Protein AF-A0A962A5A7-F1 (afdb_monomer)

Secondary structure (DSSP, 8-state):
--STGGGGGGGHHHHHHHHS-GGGHHHHHHHHHHHHHHHHHHHHHHHHTT-TT-SS--S-S-HHHHHHHHHHHHHHHHHHHHHHTTTS-HHHHHHHHHHHHHHHHHHHHHHHH-

pLDDT: mean 82.7, std 10.69, range [39.09, 93.94]

Nearest PDB structures (foldseek):
  3dww-assembly1_C  TM=4.717E-01  e=7.508E+00  Homo sapiens

Mean predicted aligned error: 6.28 Å

Sequence (114 aa):
MAHILQYIDFIWLPLVFLAAPKPHRRTALLYVLGCIFLLRMQVEMMIALGYPRGILTLVDMSAFNRGLVIYTLFYILYLGFLHFSAKNDKSIVMASSIGLYFVVFFVSSMAMVL

Foldseek 3Di:
DPPVVLCPLVVLQVVLLVLADPVCSVVLNVLSVLLSVLLVVLQVVCVVVVNQCAQVNPDRDGLSVQLVVLSVVLNVVLSVCRVVCVVPDPVVNNVVSVVSSVVSNVVSNVSRND

Radius of gyration: 14.9 Å; Cα contacts (8 Å, |Δi|>4): 94; chains: 1; bounding box: 35×19×45 Å

Structure (mmCIF, N/CA/C/O backbone):
data_AF-A0A962A5A7-F1
#
_entry.id   AF-A0A962A5A7-F1
#
loop_
_atom_site.group_PDB
_atom_site.id
_atom_site.type_symbol
_atom_site.label_atom_id
_atom_site.label_alt_id
_atom_site.label_comp_id
_atom_site.label_asym_id
_atom_site.label_entity_id
_atom_site.label_seq_id
_atom_site.pdbx_PDB_ins_code
_atom_site.Cartn_x
_atom_site.Cartn_y
_atom_site.Cartn_z
_atom_site.occupancy
_atom_site.B_iso_or_equiv
_atom_site.auth_seq_id
_atom_site.auth_comp_id
_atom_site.auth_asym_id
_atom_site.auth_atom_id
_atom_site.pdbx_PDB_model_num
ATOM 1 N N . MET A 1 1 ? -3.613 -1.998 -24.719 1.00 39.09 1 MET A N 1
ATOM 2 C CA . MET A 1 1 ? -4.348 -2.694 -23.633 1.00 39.09 1 MET A CA 1
ATOM 3 C C . MET A 1 1 ? -3.598 -2.606 -22.289 1.00 39.09 1 MET A C 1
ATOM 5 O O . MET A 1 1 ? -3.413 -3.616 -21.632 1.00 39.09 1 MET A O 1
ATOM 9 N N . ALA A 1 2 ? -3.151 -1.418 -21.853 1.00 48.09 2 ALA A N 1
ATOM 10 C CA . ALA A 1 2 ? -2.364 -1.265 -20.610 1.00 48.09 2 ALA A CA 1
ATOM 11 C C . ALA A 1 2 ? -3.078 -0.453 -19.507 1.00 48.09 2 ALA A C 1
ATOM 13 O O . ALA A 1 2 ? -2.649 -0.462 -18.360 1.00 48.09 2 ALA A O 1
ATOM 14 N N . HIS A 1 3 ? -4.191 0.215 -19.828 1.00 48.72 3 HIS A N 1
ATOM 15 C CA . HIS A 1 3 ? -4.887 1.103 -18.888 1.00 48.72 3 HIS A CA 1
ATOM 16 C C . HIS A 1 3 ? -5.869 0.386 -17.949 1.00 48.72 3 HIS A C 1
ATOM 18 O O . HIS A 1 3 ? -6.195 0.917 -16.897 1.00 48.72 3 HIS A O 1
ATOM 24 N N . ILE A 1 4 ? -6.322 -0.830 -18.277 1.00 50.16 4 ILE A N 1
ATOM 25 C CA . ILE A 1 4 ? -7.300 -1.557 -17.445 1.00 50.16 4 ILE A CA 1
ATOM 26 C C . ILE A 1 4 ? -6.645 -2.140 -16.180 1.00 50.16 4 ILE A C 1
ATOM 28 O O . ILE A 1 4 ? -7.237 -2.079 -15.107 1.00 50.16 4 ILE A O 1
ATOM 32 N N . LEU A 1 5 ? -5.397 -2.618 -16.270 1.00 54.16 5 LEU A N 1
ATOM 33 C CA . LEU A 1 5 ? -4.656 -3.147 -15.115 1.00 54.16 5 LEU A CA 1
ATOM 34 C C . LEU A 1 5 ? -4.281 -2.066 -14.093 1.00 54.16 5 LEU A C 1
ATOM 36 O O . LEU A 1 5 ? -4.124 -2.376 -12.918 1.00 54.16 5 LEU A O 1
ATOM 40 N N . GLN A 1 6 ? -4.201 -0.797 -14.507 1.00 60.59 6 GLN A N 1
ATOM 41 C CA . GLN A 1 6 ? -3.901 0.314 -13.606 1.00 60.59 6 GLN A CA 1
ATOM 42 C C . GLN A 1 6 ? -4.954 0.451 -12.492 1.00 60.59 6 GLN A C 1
ATOM 44 O O . GLN A 1 6 ? -4.614 0.758 -11.354 1.00 60.59 6 GLN A O 1
ATOM 49 N N . TYR A 1 7 ? -6.236 0.222 -12.778 1.00 68.19 7 TYR A N 1
ATOM 50 C CA . TYR A 1 7 ? -7.304 0.466 -11.802 1.00 68.19 7 TYR A CA 1
ATOM 51 C C . TYR A 1 7 ? -7.603 -0.719 -10.887 1.00 68.19 7 TYR A C 1
ATOM 53 O O . TYR A 1 7 ? -8.485 -0.613 -10.038 1.00 68.19 7 TYR A O 1
ATOM 61 N N . ILE A 1 8 ? -6.879 -1.831 -11.019 1.00 77.00 8 ILE A N 1
ATOM 62 C CA . ILE A 1 8 ? -7.167 -3.034 -10.235 1.00 77.00 8 ILE A CA 1
ATOM 63 C C . ILE A 1 8 ? -6.973 -2.779 -8.729 1.00 77.00 8 ILE A C 1
ATOM 65 O O . ILE A 1 8 ? -7.706 -3.336 -7.919 1.00 77.00 8 ILE A O 1
ATOM 69 N N . ASP A 1 9 ? -6.099 -1.839 -8.348 1.00 76.62 9 ASP A N 1
ATOM 70 C CA . ASP A 1 9 ? -5.897 -1.446 -6.950 1.00 76.62 9 ASP A CA 1
ATOM 71 C C . ASP A 1 9 ? -7.136 -0.795 -6.313 1.00 76.62 9 ASP A C 1
ATOM 73 O O . ASP A 1 9 ? -7.335 -0.891 -5.103 1.00 76.62 9 ASP A O 1
ATOM 77 N N . PHE A 1 10 ? -8.020 -0.179 -7.107 1.00 83.00 10 PHE A N 1
ATOM 78 C CA . PHE A 1 10 ? -9.258 0.414 -6.590 1.00 83.00 10 PHE A CA 1
ATOM 79 C C . PHE A 1 10 ? -10.232 -0.639 -6.064 1.00 83.00 10 PHE A C 1
ATOM 81 O O . PHE A 1 10 ? -11.079 -0.302 -5.237 1.00 83.00 10 PHE A O 1
ATOM 88 N N . ILE A 1 11 ? -10.098 -1.908 -6.473 1.00 87.12 11 ILE A N 1
ATOM 89 C CA . ILE A 1 11 ? -10.924 -3.001 -5.947 1.00 87.12 11 ILE A CA 1
ATOM 90 C C . ILE A 1 11 ? -10.703 -3.204 -4.442 1.00 87.12 11 ILE A C 1
ATOM 92 O O . ILE A 1 11 ? -11.607 -3.653 -3.735 1.00 87.12 11 ILE A O 1
ATOM 96 N N . TRP A 1 12 ? -9.534 -2.804 -3.930 1.00 86.19 12 TRP A N 1
ATOM 97 C CA . TRP A 1 12 ? -9.205 -2.896 -2.512 1.00 86.19 12 TRP A CA 1
ATOM 98 C C . TRP A 1 12 ? -9.953 -1.879 -1.654 1.00 86.19 12 TRP A C 1
ATOM 100 O O . TRP A 1 12 ? -10.149 -2.135 -0.471 1.00 86.19 12 TRP A O 1
ATOM 110 N N . LEU A 1 13 ? -10.442 -0.769 -2.214 1.00 88.25 13 LEU A N 1
ATOM 111 C CA . LEU A 1 13 ? -11.204 0.228 -1.454 1.00 88.25 13 LEU A CA 1
ATOM 112 C C . LEU A 1 13 ? -12.543 -0.308 -0.917 1.00 88.25 13 LEU A C 1
ATOM 114 O O . LEU A 1 13 ? -12.740 -0.261 0.303 1.00 88.25 13 LEU A O 1
ATOM 118 N N . PRO A 1 14 ? -13.464 -0.840 -1.750 1.00 88.88 14 PRO A N 1
ATOM 119 C CA . PRO A 1 14 ? -14.702 -1.424 -1.240 1.00 88.88 14 PRO A CA 1
ATOM 120 C C . PRO A 1 14 ? -14.427 -2.677 -0.404 1.00 88.88 14 PRO A C 1
ATOM 122 O O . PRO A 1 14 ? -15.090 -2.887 0.611 1.00 88.88 14 PRO A O 1
ATOM 125 N N . LEU A 1 15 ? -13.418 -3.472 -0.776 1.00 88.31 15 LEU A N 1
ATOM 126 C CA . LEU A 1 15 ? -13.058 -4.690 -0.055 1.00 88.31 15 LEU A CA 1
ATOM 127 C C . LEU A 1 15 ? -12.592 -4.375 1.371 1.00 88.31 15 LEU A C 1
ATOM 129 O O . LEU A 1 15 ? -13.108 -4.949 2.328 1.00 88.31 15 LEU A O 1
ATOM 133 N N . VAL A 1 16 ? -11.692 -3.406 1.537 1.00 88.81 16 VAL A N 1
ATOM 134 C CA . VAL A 1 16 ? -11.199 -2.980 2.854 1.00 88.81 16 VAL A CA 1
ATOM 135 C C . VAL A 1 16 ? -12.293 -2.282 3.652 1.00 88.81 16 VAL A C 1
ATOM 137 O O . VAL A 1 16 ? -12.380 -2.490 4.859 1.00 88.81 16 VAL A O 1
ATOM 140 N N . PHE A 1 17 ? -13.181 -1.517 3.015 1.00 88.00 17 PHE A N 1
ATOM 141 C CA . PHE A 1 17 ? -14.307 -0.899 3.717 1.00 88.00 17 PHE A CA 1
ATOM 142 C C . PHE A 1 17 ? -15.284 -1.925 4.310 1.00 88.00 17 PHE A C 1
ATOM 144 O O . PHE A 1 17 ? -15.767 -1.741 5.433 1.00 88.00 17 PHE A O 1
ATOM 151 N N . LEU A 1 18 ? -15.577 -2.997 3.567 1.00 89.19 18 LEU A N 1
ATOM 152 C CA . LEU A 1 18 ? -16.471 -4.066 4.012 1.00 89.19 18 LEU A CA 1
ATOM 153 C C . LEU A 1 18 ? -15.799 -4.983 5.038 1.00 89.19 18 LEU A C 1
ATOM 155 O O . LEU A 1 18 ? -16.429 -5.321 6.041 1.00 89.19 18 LEU A O 1
ATOM 159 N N . ALA A 1 19 ? -14.530 -5.336 4.818 1.00 88.56 19 ALA A N 1
ATOM 160 C CA . ALA A 1 19 ? -13.774 -6.219 5.699 1.00 88.56 19 ALA A CA 1
ATOM 161 C C . ALA A 1 19 ? -13.365 -5.537 7.014 1.00 88.56 19 ALA A C 1
ATOM 163 O O . ALA A 1 19 ? -13.352 -6.181 8.056 1.00 88.56 19 ALA A O 1
ATOM 164 N N . ALA A 1 20 ? -13.040 -4.241 7.019 1.00 86.88 20 ALA A N 1
ATOM 165 C CA . ALA A 1 20 ? -12.531 -3.590 8.222 1.00 86.88 20 ALA A CA 1
ATOM 166 C C . ALA A 1 20 ? -13.604 -3.445 9.333 1.00 86.88 20 ALA A C 1
ATOM 168 O O . ALA A 1 20 ? -14.740 -3.010 9.070 1.00 86.88 20 ALA A O 1
ATOM 169 N N . PRO A 1 21 ? -13.244 -3.713 10.607 1.00 85.50 21 PRO A N 1
ATOM 170 C CA . PRO A 1 21 ? -14.076 -3.415 11.771 1.00 85.50 21 PRO A CA 1
ATOM 171 C C . PRO A 1 21 ? -14.611 -1.977 11.780 1.00 85.50 21 PRO A C 1
ATOM 173 O O . PRO A 1 21 ? -13.857 -1.025 11.570 1.00 85.50 21 PRO A O 1
ATOM 176 N N . LYS A 1 22 ? -15.906 -1.806 12.106 1.00 84.19 22 LYS A N 1
ATOM 177 C CA . LYS A 1 22 ? -16.617 -0.506 12.138 1.00 84.19 22 LYS A CA 1
ATOM 178 C C . LYS A 1 22 ? -15.812 0.667 12.738 1.00 84.19 22 LYS A C 1
ATOM 180 O O . LYS A 1 22 ? -15.799 1.717 12.092 1.00 84.19 22 LYS A O 1
ATOM 185 N N . PRO A 1 23 ? -15.1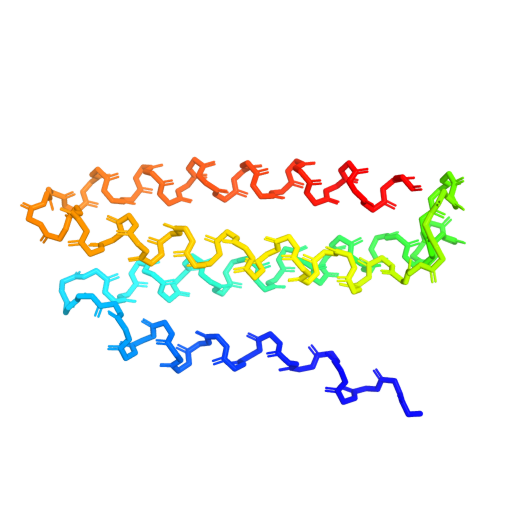33 0.543 13.901 1.00 83.75 23 PRO A N 1
ATOM 186 C CA . PRO A 1 23 ? -14.405 1.672 14.492 1.00 83.75 23 PRO A CA 1
ATOM 187 C C . PRO A 1 23 ? -13.155 2.108 13.708 1.00 83.75 23 PRO A C 1
ATOM 189 O O . PRO A 1 23 ? -12.745 3.260 13.842 1.00 83.75 23 PRO A O 1
ATOM 192 N N . HIS A 1 24 ? -12.573 1.238 12.876 1.00 85.44 24 HIS A N 1
ATOM 193 C CA . HIS A 1 24 ? -11.295 1.476 12.188 1.00 85.44 24 HIS A CA 1
ATOM 194 C C . HIS A 1 24 ? -11.417 1.591 10.662 1.00 85.44 24 HIS A C 1
ATOM 196 O O . HIS A 1 24 ? -10.416 1.824 9.988 1.00 85.44 24 HIS A O 1
ATOM 202 N N . ARG A 1 25 ? -12.633 1.502 10.100 1.00 88.81 25 ARG A N 1
ATOM 203 C CA . ARG A 1 25 ? -12.876 1.587 8.644 1.00 88.81 25 ARG A CA 1
ATOM 204 C C . ARG A 1 25 ? -12.259 2.816 7.989 1.00 88.81 25 ARG A C 1
ATOM 206 O O . ARG A 1 25 ? -11.698 2.711 6.907 1.00 88.81 25 ARG A O 1
ATOM 213 N N . ARG A 1 26 ? -12.357 3.981 8.639 1.00 87.56 26 ARG A N 1
ATOM 214 C CA . ARG A 1 26 ? -11.806 5.236 8.102 1.00 87.56 26 ARG A CA 1
ATOM 215 C C . ARG A 1 26 ? -10.281 5.201 8.037 1.00 87.56 26 ARG A C 1
ATOM 217 O O . ARG A 1 26 ? -9.716 5.588 7.024 1.00 87.56 26 ARG A O 1
ATOM 224 N N . THR A 1 27 ? -9.630 4.704 9.088 1.00 88.00 27 THR A N 1
ATOM 225 C CA . THR A 1 27 ? -8.169 4.561 9.132 1.00 88.00 27 THR A CA 1
ATOM 226 C C . THR A 1 27 ? -7.690 3.559 8.087 1.00 88.00 27 THR A C 1
ATOM 228 O O . THR A 1 27 ? -6.746 3.850 7.362 1.00 88.00 27 THR A O 1
ATOM 231 N N . ALA A 1 28 ? -8.394 2.434 7.943 1.00 88.88 28 ALA A N 1
ATOM 232 C CA . ALA A 1 28 ? -8.080 1.427 6.938 1.00 88.88 28 ALA A CA 1
ATOM 233 C C . ALA A 1 28 ? -8.248 1.954 5.504 1.00 88.88 28 ALA A C 1
ATOM 235 O O . ALA A 1 28 ? -7.388 1.722 4.660 1.00 88.88 28 ALA A O 1
ATOM 236 N N . LEU A 1 29 ? -9.310 2.722 5.241 1.00 91.00 29 LEU A N 1
ATOM 237 C CA . LEU A 1 29 ? -9.498 3.401 3.958 1.00 91.00 29 LEU A CA 1
ATOM 238 C C . LEU A 1 29 ? -8.376 4.399 3.664 1.00 91.00 29 LEU A C 1
ATOM 240 O O . LEU A 1 29 ? -7.841 4.394 2.561 1.00 91.00 29 LEU A O 1
ATOM 244 N N . LEU A 1 30 ? -8.007 5.240 4.636 1.00 91.06 30 LEU A N 1
ATOM 245 C CA . LEU A 1 30 ? -6.920 6.209 4.469 1.00 91.06 30 LEU A CA 1
ATOM 246 C C . LEU A 1 30 ? -5.580 5.522 4.202 1.00 91.06 30 LEU A C 1
ATOM 248 O O . LEU A 1 30 ? -4.833 5.974 3.339 1.00 91.06 30 LEU A O 1
ATOM 252 N N . TYR A 1 31 ? -5.302 4.420 4.899 1.00 90.38 31 TYR A N 1
ATOM 253 C CA . TYR A 1 31 ? -4.109 3.611 4.672 1.00 90.38 31 TYR A CA 1
ATOM 254 C C . TYR A 1 31 ? -4.050 3.091 3.230 1.00 90.38 31 TYR A C 1
ATOM 256 O O . TYR A 1 31 ? -3.074 3.344 2.528 1.00 90.38 31 TYR A O 1
ATOM 264 N N . VAL A 1 32 ? -5.120 2.445 2.752 1.00 91.62 32 VAL A N 1
ATOM 265 C CA . VAL A 1 32 ? -5.189 1.915 1.379 1.00 91.62 32 VAL A CA 1
ATOM 266 C C . VAL A 1 32 ? -5.085 3.030 0.347 1.00 91.62 32 VAL A C 1
ATOM 268 O O . VAL A 1 32 ? -4.337 2.896 -0.612 1.00 91.62 32 VAL A O 1
ATOM 271 N N . LEU A 1 33 ? -5.788 4.149 0.542 1.00 91.88 33 LEU A N 1
ATOM 272 C CA . LEU A 1 33 ? -5.709 5.298 -0.364 1.00 91.88 33 LEU A CA 1
ATOM 273 C C . LEU A 1 33 ? -4.285 5.848 -0.463 1.00 91.88 33 LEU A C 1
ATOM 275 O O . LEU A 1 33 ? -3.795 6.077 -1.569 1.00 91.88 33 LEU A O 1
ATOM 279 N N . GLY A 1 34 ? -3.611 6.019 0.677 1.00 90.81 34 GLY A N 1
ATOM 280 C CA . GLY A 1 34 ? -2.212 6.434 0.704 1.00 90.81 34 GLY A CA 1
ATOM 281 C C . GLY A 1 34 ? -1.329 5.439 -0.040 1.00 90.81 34 GLY A C 1
ATOM 282 O O . GLY A 1 34 ? -0.495 5.830 -0.850 1.00 90.81 34 GLY A O 1
ATOM 283 N N . CYS A 1 35 ? -1.537 4.145 0.191 1.00 90.75 35 CYS A N 1
ATOM 284 C CA . CYS A 1 35 ? -0.788 3.086 -0.466 1.00 90.75 35 CYS A CA 1
ATOM 285 C C . CYS A 1 35 ? -0.985 3.067 -1.992 1.00 90.75 35 CYS A C 1
ATOM 287 O O . CYS A 1 35 ? -0.002 2.956 -2.722 1.00 90.75 35 CYS A O 1
ATOM 289 N N . ILE A 1 36 ? -2.217 3.245 -2.481 1.00 90.44 36 ILE A N 1
ATOM 290 C CA . ILE A 1 36 ? -2.514 3.373 -3.917 1.00 90.44 36 ILE A CA 1
ATOM 291 C C . ILE A 1 36 ? -1.747 4.557 -4.508 1.00 90.44 36 ILE A C 1
ATOM 293 O O . ILE A 1 36 ? -1.085 4.414 -5.535 1.00 90.44 36 ILE A O 1
ATOM 297 N N . PHE A 1 37 ? -1.813 5.719 -3.857 1.00 90.81 37 PHE A N 1
ATOM 298 C CA . PHE A 1 37 ? -1.119 6.917 -4.325 1.00 90.81 37 PHE A CA 1
ATOM 299 C C . PHE A 1 37 ? 0.399 6.706 -4.376 1.00 90.81 37 PHE A C 1
ATOM 301 O O . PHE A 1 37 ? 1.044 7.008 -5.379 1.00 90.81 37 PHE A O 1
ATOM 308 N N . LEU A 1 38 ? 0.956 6.106 -3.327 1.00 91.00 38 LEU A N 1
ATOM 309 C CA . LEU A 1 38 ? 2.375 5.800 -3.217 1.00 91.00 38 LEU A CA 1
ATOM 310 C C . LEU A 1 38 ? 2.849 4.841 -4.318 1.00 91.00 38 LEU A C 1
ATOM 312 O O . LEU A 1 38 ? 3.869 5.107 -4.951 1.00 91.00 38 LEU A O 1
ATOM 316 N N . LEU A 1 39 ? 2.095 3.771 -4.593 1.00 89.75 39 LEU A N 1
ATOM 317 C CA . LEU A 1 39 ? 2.402 2.825 -5.669 1.00 89.75 39 LEU A CA 1
ATOM 318 C C . LEU A 1 39 ? 2.459 3.537 -7.027 1.00 89.75 39 LEU A C 1
ATOM 320 O O . LEU A 1 39 ? 3.371 3.296 -7.817 1.00 89.75 39 LEU A O 1
ATOM 324 N N . ARG A 1 40 ? 1.512 4.446 -7.296 1.00 87.31 40 ARG A N 1
ATOM 325 C CA . ARG A 1 40 ? 1.505 5.230 -8.540 1.00 87.31 40 ARG A CA 1
ATOM 326 C C . ARG A 1 40 ? 2.717 6.140 -8.646 1.00 87.31 40 ARG A C 1
ATOM 328 O O . ARG A 1 40 ? 3.369 6.119 -9.685 1.00 87.31 40 ARG A O 1
ATOM 335 N N . MET A 1 41 ? 3.060 6.852 -7.575 1.00 89.12 41 MET A N 1
ATOM 336 C CA . MET A 1 41 ? 4.256 7.696 -7.564 1.00 89.12 41 MET A CA 1
ATOM 337 C C . MET A 1 41 ? 5.537 6.885 -7.793 1.00 89.12 41 MET A C 1
ATOM 339 O O . MET A 1 41 ? 6.383 7.300 -8.579 1.00 89.12 41 MET A O 1
ATOM 343 N N . GLN A 1 42 ? 5.677 5.715 -7.160 1.00 88.00 42 GLN A N 1
ATOM 344 C CA . GLN A 1 42 ? 6.841 4.845 -7.365 1.00 88.00 42 GLN A CA 1
ATOM 345 C C . GLN A 1 42 ? 6.954 4.379 -8.822 1.00 88.00 42 GLN A C 1
ATOM 347 O O . GLN A 1 42 ? 8.031 4.427 -9.410 1.00 88.00 42 GLN A O 1
ATOM 352 N N . VAL A 1 43 ? 5.841 3.969 -9.430 1.00 86.69 43 VAL A N 1
ATOM 353 C CA . VAL A 1 43 ? 5.825 3.503 -10.822 1.00 86.69 43 VAL A CA 1
ATOM 354 C C . VAL A 1 43 ? 6.113 4.639 -11.801 1.00 86.69 43 VAL A C 1
ATOM 356 O O . VAL A 1 43 ? 6.905 4.450 -12.721 1.00 86.69 43 VAL A O 1
ATOM 359 N N . GLU A 1 44 ? 5.523 5.818 -11.606 1.00 85.75 44 GLU A N 1
ATOM 360 C CA . GLU A 1 44 ? 5.812 6.997 -12.432 1.00 85.75 44 GLU A CA 1
ATOM 361 C C . GLU A 1 44 ? 7.276 7.422 -12.322 1.00 85.75 44 GLU A C 1
ATOM 363 O O . GLU A 1 44 ? 7.901 7.716 -13.339 1.00 85.75 44 GLU A O 1
ATOM 368 N N . MET A 1 45 ? 7.856 7.364 -11.121 1.00 86.62 45 MET A N 1
ATOM 369 C CA . MET A 1 45 ? 9.280 7.618 -10.911 1.00 86.62 45 MET A CA 1
ATOM 370 C C . MET A 1 45 ? 10.148 6.627 -11.701 1.00 86.62 45 MET A C 1
ATOM 372 O O . MET A 1 45 ? 11.075 7.041 -12.390 1.00 86.62 45 MET A O 1
ATOM 376 N N . MET A 1 46 ? 9.826 5.331 -11.674 1.00 84.44 46 MET A N 1
ATOM 377 C CA . MET A 1 46 ? 10.561 4.309 -12.437 1.00 84.44 46 MET A CA 1
ATOM 378 C C . MET A 1 46 ? 10.446 4.508 -13.953 1.00 84.44 46 MET A C 1
ATOM 380 O O . MET A 1 46 ? 11.419 4.311 -14.682 1.00 84.44 46 MET A O 1
ATOM 384 N N . ILE A 1 47 ? 9.274 4.930 -14.435 1.00 83.88 47 ILE A N 1
ATOM 385 C CA . ILE A 1 47 ? 9.061 5.275 -15.847 1.00 83.88 47 ILE A CA 1
ATOM 386 C C . ILE A 1 47 ? 9.887 6.512 -16.223 1.00 83.88 47 ILE A C 1
ATOM 388 O O . ILE A 1 47 ? 10.556 6.494 -17.254 1.00 83.88 47 ILE A O 1
ATOM 392 N N . ALA A 1 48 ? 9.892 7.551 -15.384 1.00 84.06 48 ALA A N 1
ATOM 393 C CA . ALA A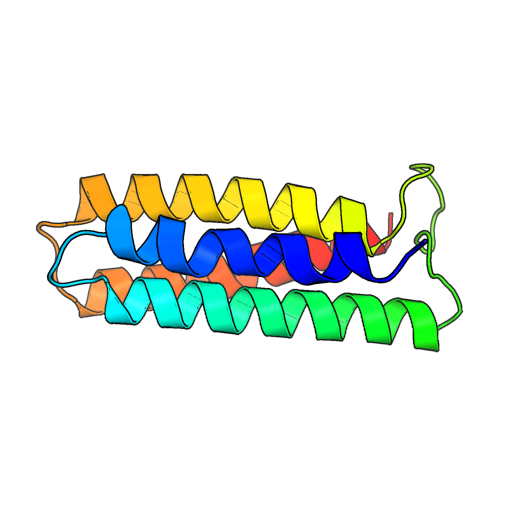 1 48 ? 10.657 8.778 -15.611 1.00 84.06 48 ALA A CA 1
ATOM 394 C C . ALA A 1 48 ? 12.177 8.540 -15.615 1.00 84.06 48 ALA A C 1
ATOM 396 O O . ALA A 1 48 ? 12.899 9.191 -16.364 1.00 84.06 48 ALA A O 1
ATOM 397 N N . LEU A 1 49 ? 12.659 7.575 -14.827 1.00 84.56 49 LEU A N 1
ATOM 398 C CA . LEU A 1 49 ? 14.061 7.149 -14.812 1.00 84.56 49 LEU A CA 1
ATOM 399 C C . LEU A 1 49 ? 14.454 6.285 -16.024 1.00 84.56 49 LEU A C 1
ATOM 401 O O . LEU A 1 49 ? 15.632 5.984 -16.192 1.00 84.56 49 LEU A O 1
ATOM 405 N N . GLY A 1 50 ? 13.496 5.873 -16.862 1.00 82.56 50 GLY A N 1
ATOM 406 C CA . GLY A 1 50 ? 13.741 5.019 -18.028 1.00 82.56 50 GLY A CA 1
ATOM 407 C C . GLY A 1 50 ? 13.791 3.517 -17.724 1.00 82.56 50 GLY A C 1
ATOM 408 O O . GLY A 1 50 ? 14.126 2.738 -18.614 1.00 82.56 50 GLY A O 1
ATOM 409 N N . TYR A 1 51 ? 13.406 3.089 -16.514 1.00 82.31 51 TYR A N 1
ATOM 410 C CA . TYR A 1 51 ? 13.445 1.688 -16.061 1.00 82.31 51 TYR A CA 1
ATOM 411 C C . TYR A 1 51 ? 12.040 1.122 -15.755 1.00 82.31 51 TYR A C 1
ATOM 413 O O . TYR A 1 51 ? 11.750 0.721 -14.625 1.00 82.31 51 TYR A O 1
ATOM 421 N N . PRO A 1 52 ? 11.130 1.010 -16.745 1.00 74.06 52 PRO A N 1
ATOM 422 C CA . PRO A 1 52 ? 9.751 0.554 -16.516 1.00 74.06 52 PRO A CA 1
ATOM 423 C C . PRO A 1 52 ? 9.630 -0.922 -16.078 1.00 74.06 52 PRO A C 1
ATOM 425 O O . PRO A 1 52 ? 8.569 -1.349 -15.607 1.00 74.06 52 PRO A O 1
ATOM 428 N N . ARG A 1 53 ? 10.695 -1.719 -16.238 1.00 69.94 53 ARG A N 1
ATOM 429 C CA . ARG A 1 53 ? 10.775 -3.141 -15.842 1.00 69.94 53 ARG A CA 1
ATOM 430 C C . ARG A 1 53 ? 11.745 -3.403 -14.681 1.00 69.94 53 ARG A C 1
ATOM 432 O O . ARG A 1 53 ? 12.056 -4.555 -14.406 1.00 69.94 53 ARG A O 1
ATOM 439 N N . 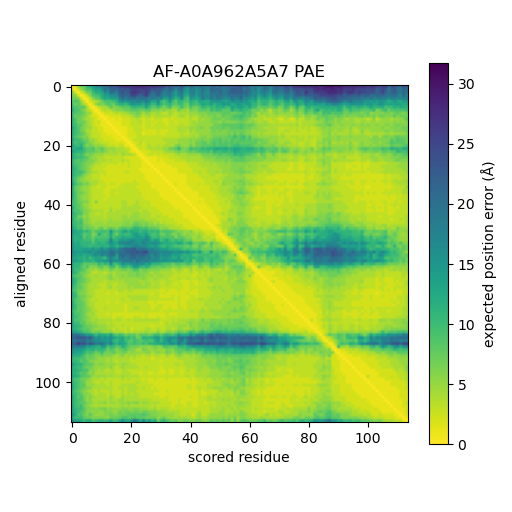GLY A 1 54 ? 12.194 -2.350 -14.003 1.00 66.88 54 GLY A N 1
ATOM 440 C CA . GLY A 1 54 ? 13.209 -2.431 -12.954 1.00 66.88 54 GLY A CA 1
ATOM 441 C C . GLY A 1 54 ? 14.622 -2.166 -13.463 1.00 66.88 54 GLY A C 1
ATOM 442 O O . GLY A 1 54 ? 14.862 -2.137 -14.671 1.00 66.88 54 GLY A O 1
ATOM 443 N N . ILE A 1 55 ? 15.535 -1.895 -12.528 1.00 70.31 55 ILE A N 1
ATOM 444 C CA . ILE A 1 55 ? 16.912 -1.468 -12.829 1.00 70.31 55 ILE A CA 1
ATOM 445 C C . ILE A 1 55 ? 17.801 -2.686 -13.083 1.00 70.31 55 ILE A C 1
ATOM 447 O O . ILE A 1 55 ? 18.599 -2.681 -14.015 1.00 70.31 55 ILE A O 1
ATOM 451 N N . LEU A 1 56 ? 17.651 -3.736 -12.272 1.00 68.00 56 LEU A N 1
ATOM 452 C CA . LEU A 1 56 ? 18.479 -4.944 -12.343 1.00 68.00 56 LEU A CA 1
ATOM 453 C C . LEU A 1 56 ? 17.907 -6.014 -13.289 1.00 68.00 56 LEU A C 1
ATOM 455 O O . LEU A 1 56 ? 18.623 -6.944 -13.657 1.00 68.00 56 LEU A O 1
ATOM 459 N N . THR A 1 57 ? 16.652 -5.873 -13.739 1.00 66.44 57 THR A N 1
ATOM 460 C CA . THR A 1 57 ? 15.965 -6.793 -14.675 1.00 66.44 57 THR A CA 1
ATOM 461 C C . THR A 1 57 ? 16.046 -8.275 -14.277 1.00 66.44 57 THR A C 1
ATOM 463 O O . THR A 1 57 ? 15.997 -9.152 -15.135 1.00 66.44 57 THR A O 1
ATOM 466 N N . LEU A 1 58 ? 16.139 -8.592 -12.979 1.00 65.69 58 LEU A N 1
ATOM 467 C CA . LEU A 1 58 ? 16.215 -9.986 -12.513 1.00 65.69 58 LEU A CA 1
ATOM 468 C C . LEU A 1 58 ? 14.874 -10.716 -12.657 1.00 65.69 58 LEU A C 1
ATOM 470 O O . LEU A 1 58 ? 14.829 -11.943 -12.708 1.00 65.69 58 LEU A O 1
ATOM 474 N N . VAL A 1 59 ? 13.774 -9.964 -12.722 1.00 67.06 59 VAL A N 1
ATOM 475 C CA . VAL A 1 59 ? 12.415 -10.489 -12.863 1.00 67.06 59 VAL A CA 1
ATOM 476 C C . VAL A 1 59 ? 11.755 -9.848 -14.083 1.00 67.06 59 VAL A C 1
ATOM 478 O O . VAL A 1 59 ? 11.640 -8.632 -14.169 1.00 67.06 59 VAL A O 1
ATOM 481 N N . ASP A 1 60 ? 11.234 -10.631 -15.021 1.00 66.94 60 ASP A N 1
ATOM 482 C CA . ASP A 1 60 ? 10.657 -10.105 -16.274 1.00 66.94 60 ASP A CA 1
ATOM 483 C C . ASP A 1 60 ? 9.215 -9.556 -16.103 1.00 66.94 60 ASP A C 1
ATOM 485 O O . ASP A 1 60 ? 8.322 -9.737 -16.929 1.00 66.94 60 ASP A O 1
ATOM 489 N N . MET A 1 61 ? 8.951 -8.908 -14.965 1.00 72.25 61 MET A N 1
ATOM 490 C CA . MET A 1 61 ? 7.670 -8.292 -14.613 1.00 72.25 61 MET A CA 1
ATOM 491 C C . MET A 1 61 ? 7.800 -6.770 -14.575 1.00 72.25 61 MET A C 1
ATOM 493 O O . MET A 1 61 ? 8.807 -6.239 -14.113 1.00 72.25 61 MET A O 1
ATOM 497 N N . SER A 1 62 ? 6.753 -6.063 -15.008 1.00 79.44 62 SER A N 1
ATOM 498 C CA . SER A 1 62 ? 6.687 -4.601 -14.911 1.00 79.44 62 SER A CA 1
ATOM 499 C C . SER A 1 62 ? 6.777 -4.133 -13.455 1.00 79.44 62 SER A C 1
ATOM 501 O O . SER A 1 62 ? 6.256 -4.795 -12.552 1.00 79.44 62 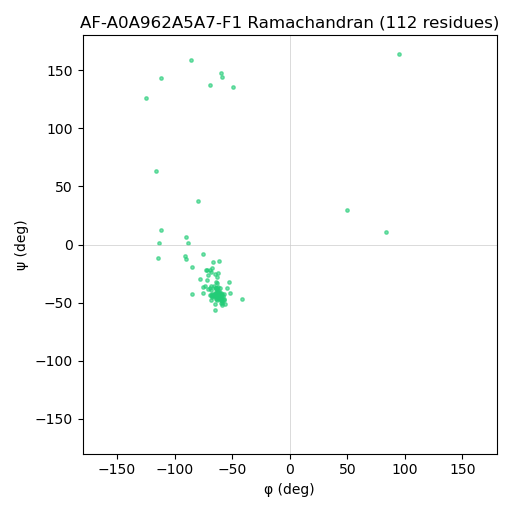SER A O 1
ATOM 503 N N . ALA A 1 63 ? 7.374 -2.958 -13.228 1.00 79.38 63 ALA A N 1
ATOM 504 C CA . ALA A 1 63 ? 7.478 -2.368 -11.889 1.00 79.38 63 ALA A CA 1
ATOM 505 C C . ALA A 1 63 ? 6.100 -2.253 -11.206 1.00 79.38 63 ALA A C 1
ATOM 507 O O . ALA A 1 63 ? 5.965 -2.542 -10.018 1.00 79.38 63 ALA A O 1
ATOM 508 N N . PHE A 1 64 ? 5.058 -1.937 -11.988 1.00 81.56 64 PHE A N 1
ATOM 509 C CA . PHE A 1 64 ? 3.673 -1.896 -11.517 1.00 81.56 64 PHE A CA 1
ATOM 510 C C . PHE A 1 64 ? 3.194 -3.243 -10.968 1.00 81.56 64 PHE A C 1
ATOM 512 O O . PHE A 1 64 ? 2.705 -3.291 -9.845 1.00 81.56 64 PHE A O 1
ATOM 519 N N . ASN A 1 65 ? 3.371 -4.341 -11.711 1.00 82.56 65 ASN A N 1
ATOM 520 C CA . ASN A 1 65 ? 2.894 -5.655 -11.270 1.00 82.56 65 ASN A CA 1
ATOM 521 C C . ASN A 1 65 ? 3.614 -6.125 -10.003 1.00 82.56 65 ASN A C 1
ATOM 523 O O . ASN A 1 65 ? 2.988 -6.714 -9.124 1.00 82.56 65 ASN A O 1
ATOM 527 N N . ARG A 1 66 ? 4.917 -5.848 -9.881 1.00 84.00 66 ARG A N 1
ATOM 528 C CA . ARG A 1 66 ? 5.681 -6.224 -8.685 1.00 84.00 66 ARG A CA 1
ATOM 529 C C . ARG A 1 66 ? 5.246 -5.438 -7.457 1.00 84.00 66 ARG A C 1
ATOM 531 O O . ARG A 1 66 ? 5.021 -6.035 -6.406 1.00 84.00 66 ARG A O 1
ATOM 538 N N . GLY A 1 67 ? 5.065 -4.126 -7.611 1.00 84.12 67 GLY A N 1
ATOM 539 C CA . GLY A 1 67 ? 4.479 -3.298 -6.564 1.00 84.12 67 GLY A CA 1
ATOM 540 C C . GLY A 1 67 ? 3.099 -3.824 -6.175 1.00 84.12 67 GLY A C 1
ATOM 541 O O . GLY A 1 67 ? 2.848 -4.097 -5.009 1.00 84.12 67 GLY A O 1
ATOM 542 N N . LEU A 1 68 ? 2.237 -4.109 -7.147 1.00 86.00 68 LEU A N 1
ATOM 543 C CA . LEU A 1 68 ? 0.884 -4.592 -6.892 1.00 86.00 68 LEU A CA 1
ATOM 544 C C . LEU A 1 68 ? 0.827 -5.872 -6.047 1.00 86.00 68 LEU A C 1
ATOM 546 O O . LEU A 1 68 ? 0.011 -5.970 -5.129 1.00 86.00 68 LEU A O 1
ATOM 550 N N . VAL A 1 69 ? 1.703 -6.841 -6.326 1.00 87.31 69 VAL A N 1
ATOM 551 C CA . VAL A 1 69 ? 1.803 -8.088 -5.547 1.00 87.31 69 VAL A CA 1
ATOM 552 C C . VAL A 1 69 ? 2.185 -7.795 -4.097 1.00 87.31 69 VAL A C 1
ATOM 554 O O . VAL A 1 69 ? 1.559 -8.321 -3.175 1.00 87.31 69 VAL A O 1
ATOM 557 N N . ILE A 1 70 ? 3.171 -6.923 -3.885 1.00 89.88 70 ILE A N 1
ATOM 558 C CA . ILE A 1 70 ? 3.637 -6.544 -2.547 1.00 89.88 70 ILE A CA 1
ATOM 559 C C . ILE A 1 70 ? 2.529 -5.816 -1.793 1.00 89.88 70 ILE A C 1
ATOM 561 O O . ILE A 1 70 ? 2.168 -6.216 -0.690 1.00 89.88 70 ILE A O 1
ATOM 565 N N . TYR A 1 71 ? 1.932 -4.794 -2.397 1.00 90.06 71 TYR A N 1
ATOM 566 C CA . TYR A 1 71 ? 0.850 -4.036 -1.774 1.00 90.06 71 TYR A CA 1
ATOM 567 C C . TYR A 1 71 ? -0.347 -4.928 -1.430 1.00 90.06 71 TYR A C 1
ATOM 569 O O . TYR A 1 71 ? -0.865 -4.845 -0.319 1.00 90.06 71 TYR A O 1
ATOM 577 N N . THR A 1 72 ? -0.724 -5.850 -2.319 1.00 89.38 72 THR A N 1
ATOM 578 C CA . THR A 1 72 ? -1.785 -6.839 -2.071 1.00 89.38 72 THR A CA 1
ATOM 579 C C . THR A 1 72 ? -1.483 -7.718 -0.854 1.00 89.38 72 THR A C 1
ATOM 581 O O . THR A 1 72 ? -2.343 -7.885 0.014 1.00 89.38 72 THR A O 1
ATOM 584 N N . LEU A 1 73 ? -0.259 -8.246 -0.747 1.00 91.62 73 LEU A N 1
ATOM 585 C CA . LEU A 1 73 ? 0.176 -9.037 0.408 1.00 91.62 73 LEU A CA 1
ATOM 586 C C . LEU A 1 73 ? 0.017 -8.239 1.711 1.00 91.62 73 LEU A C 1
ATOM 588 O O . LEU A 1 73 ? -0.540 -8.733 2.694 1.00 91.62 73 LEU A O 1
ATOM 592 N N . PHE A 1 74 ? 0.466 -6.984 1.712 1.00 92.00 74 PHE A N 1
ATOM 593 C CA . PHE A 1 74 ? 0.396 -6.129 2.891 1.00 92.00 74 PHE A CA 1
ATOM 594 C C . PHE A 1 74 ? -1.021 -5.659 3.223 1.00 92.00 74 PHE A C 1
ATOM 596 O O . PHE A 1 74 ? -1.332 -5.522 4.403 1.00 92.00 74 PHE A O 1
ATOM 603 N N . TYR A 1 75 ? -1.912 -5.487 2.245 1.00 90.56 75 TYR A N 1
ATOM 604 C CA . TYR A 1 75 ? -3.331 -5.223 2.506 1.00 90.56 75 TYR A CA 1
ATOM 605 C C . TYR A 1 75 ? -3.993 -6.379 3.253 1.00 90.56 75 TYR A C 1
ATOM 607 O O . TYR A 1 75 ? -4.728 -6.148 4.216 1.00 90.56 75 TYR A O 1
ATOM 615 N N . ILE A 1 76 ? -3.697 -7.619 2.861 1.00 90.94 76 ILE A N 1
ATOM 616 C CA . ILE A 1 76 ? -4.205 -8.816 3.541 1.00 90.94 76 ILE A CA 1
ATOM 617 C C . ILE A 1 76 ? -3.656 -8.886 4.971 1.00 90.94 76 ILE A C 1
ATOM 619 O O . ILE A 1 76 ? -4.428 -9.064 5.915 1.00 90.94 76 ILE A O 1
ATOM 623 N N . LEU A 1 77 ? -2.346 -8.683 5.148 1.00 90.44 77 LEU A N 1
ATOM 624 C CA . LEU A 1 77 ? -1.714 -8.658 6.473 1.00 90.44 77 LEU A CA 1
ATOM 625 C C . LEU A 1 77 ? -2.297 -7.556 7.365 1.00 90.44 77 LEU A C 1
ATOM 627 O O . LEU A 1 77 ? -2.605 -7.800 8.531 1.00 90.44 77 LEU A O 1
ATOM 631 N N . TYR A 1 78 ? -2.503 -6.363 6.811 1.00 90.00 78 TYR A N 1
ATOM 632 C CA . TYR A 1 78 ? -3.090 -5.233 7.520 1.00 90.00 78 TYR A CA 1
ATOM 633 C C . TYR A 1 78 ? -4.534 -5.512 7.949 1.00 90.00 78 TYR A C 1
ATOM 635 O O . TYR A 1 78 ? -4.890 -5.254 9.097 1.00 90.00 78 TYR A O 1
ATOM 643 N N . LEU A 1 79 ? -5.363 -6.092 7.074 1.00 89.31 79 LEU A N 1
ATOM 644 C CA . LEU A 1 79 ? -6.731 -6.495 7.419 1.00 89.31 79 LEU A CA 1
ATOM 645 C C . LEU A 1 79 ? -6.764 -7.584 8.497 1.00 89.31 79 LEU A C 1
ATOM 647 O O . LEU A 1 79 ? -7.616 -7.525 9.389 1.00 89.31 79 LEU A O 1
ATOM 651 N N . GLY A 1 80 ? -5.841 -8.548 8.435 1.00 88.44 80 GLY A N 1
ATOM 652 C CA . GLY A 1 80 ? -5.667 -9.569 9.469 1.00 88.44 80 GLY A CA 1
ATOM 653 C C . GLY A 1 80 ? -5.304 -8.950 10.819 1.00 88.44 80 GLY A C 1
ATOM 654 O O . GLY A 1 80 ? -5.943 -9.241 11.833 1.00 88.44 80 GLY A O 1
ATOM 655 N N . PHE A 1 81 ? -4.353 -8.012 10.821 1.00 87.00 81 PHE A N 1
ATOM 656 C CA . PHE A 1 81 ? -3.990 -7.246 12.011 1.00 87.00 81 PHE A CA 1
ATOM 657 C C . PHE A 1 81 ? -5.173 -6.433 12.549 1.00 87.00 81 PHE A C 1
ATOM 659 O O . PHE A 1 81 ? -5.423 -6.445 13.753 1.00 87.00 81 PHE A O 1
ATOM 666 N N . LEU A 1 82 ? -5.948 -5.776 11.680 1.00 87.38 82 LEU A N 1
ATOM 667 C CA . LEU A 1 82 ? -7.105 -4.978 12.091 1.00 87.38 82 LEU A CA 1
ATOM 668 C C . LEU A 1 82 ? -8.184 -5.825 12.773 1.00 87.38 82 LEU A C 1
ATOM 670 O O . LEU A 1 82 ? -8.812 -5.350 13.713 1.00 87.38 82 LEU A O 1
ATOM 674 N N . HIS A 1 83 ? -8.403 -7.063 12.319 1.00 84.62 83 HIS A N 1
ATOM 675 C CA . HIS A 1 83 ? -9.369 -7.975 12.938 1.00 84.62 83 HIS A CA 1
ATOM 676 C C . HIS A 1 83 ? -8.923 -8.436 14.321 1.00 84.62 83 HIS A C 1
ATOM 678 O O . HIS A 1 83 ? -9.726 -8.435 15.253 1.00 84.62 83 HIS A O 1
ATOM 684 N N . PHE A 1 84 ? -7.647 -8.791 14.474 1.00 83.50 84 PHE A N 1
ATOM 685 C CA . PHE A 1 84 ? -7.108 -9.210 15.767 1.00 83.50 84 PHE A CA 1
ATOM 686 C C . PHE A 1 84 ? -7.032 -8.039 16.760 1.00 83.50 84 PHE A C 1
ATOM 688 O O . PHE A 1 84 ? -7.331 -8.181 17.943 1.00 83.50 84 PHE A O 1
ATOM 695 N N . SER A 1 85 ? -6.693 -6.853 16.256 1.00 74.38 85 SER A N 1
ATOM 696 C CA . SER A 1 85 ? -6.495 -5.621 17.022 1.00 74.38 85 SER A CA 1
ATOM 697 C C . SER A 1 85 ? -7.775 -4.782 17.170 1.00 74.38 85 SER A C 1
ATOM 699 O O . SER A 1 85 ? -7.729 -3.691 17.723 1.00 74.38 85 SER A O 1
ATOM 701 N N . ALA A 1 86 ? -8.943 -5.268 16.728 1.00 63.31 86 ALA A N 1
ATOM 702 C CA . ALA A 1 86 ? -10.203 -4.506 16.722 1.00 63.31 86 ALA A CA 1
ATOM 703 C C . ALA A 1 86 ? -10.699 -4.061 18.115 1.00 63.31 86 ALA A C 1
ATOM 705 O O . ALA A 1 86 ? -11.602 -3.230 18.210 1.00 63.31 86 ALA A O 1
ATOM 706 N N . LYS A 1 87 ? -10.142 -4.637 19.188 1.00 68.50 87 LYS A N 1
ATOM 707 C CA . LYS A 1 87 ? -10.403 -4.248 20.584 1.00 68.50 87 LYS A CA 1
ATOM 708 C C . LYS A 1 87 ? -9.430 -3.190 21.120 1.00 68.50 87 LYS A C 1
ATOM 710 O O . LYS A 1 87 ? -9.662 -2.684 22.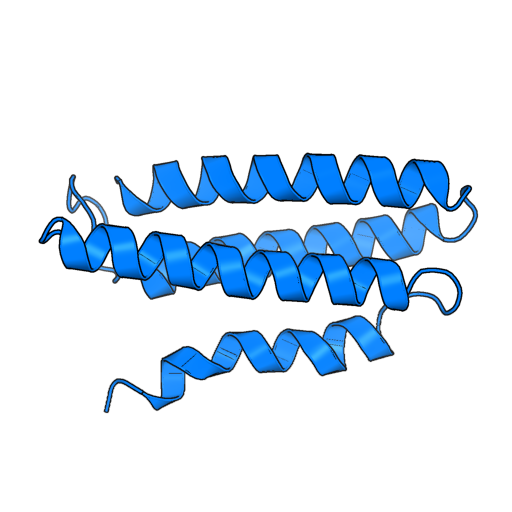212 1.00 68.50 87 LYS A O 1
ATOM 715 N N . ASN A 1 88 ? -8.359 -2.880 20.391 1.00 67.81 88 ASN A N 1
ATOM 716 C CA . ASN A 1 88 ? -7.315 -1.962 20.834 1.00 67.81 88 ASN A CA 1
ATOM 717 C C . ASN A 1 88 ? -7.658 -0.502 20.523 1.00 67.81 88 ASN A C 1
ATOM 719 O O . ASN A 1 88 ? -8.443 -0.184 19.627 1.00 67.81 88 ASN A O 1
ATOM 723 N N . ASP A 1 89 ? -7.016 0.402 21.260 1.00 78.81 89 ASP A N 1
ATOM 724 C CA . ASP A 1 89 ? -7.195 1.837 21.090 1.00 78.81 89 ASP A CA 1
ATOM 725 C C . ASP A 1 89 ? -6.854 2.320 19.678 1.00 78.81 89 ASP A C 1
ATOM 727 O O . ASP A 1 89 ? -5.889 1.890 19.037 1.00 78.81 89 ASP A O 1
ATOM 731 N N . LYS A 1 90 ? -7.623 3.314 19.216 1.00 77.06 90 LYS A N 1
ATOM 732 C CA . LYS A 1 90 ? -7.477 3.933 17.886 1.00 77.06 90 LYS A CA 1
ATOM 733 C C . LYS A 1 90 ? -6.050 4.421 17.609 1.00 77.06 90 LYS A C 1
ATOM 735 O O . LYS A 1 90 ? -5.611 4.371 16.464 1.00 77.06 90 LYS A O 1
ATOM 740 N N . SER A 1 91 ? -5.334 4.860 18.647 1.00 82.88 91 SER A N 1
ATOM 741 C CA . SER A 1 91 ? -3.951 5.341 18.547 1.00 82.88 91 SER A CA 1
ATOM 742 C C . SER A 1 91 ? -2.974 4.233 18.127 1.00 82.88 91 SER A C 1
ATOM 744 O O . SER A 1 91 ? -2.148 4.436 17.239 1.00 82.88 91 SER A O 1
ATOM 746 N N . ILE A 1 92 ? -3.127 3.020 18.672 1.00 85.38 92 ILE A N 1
ATOM 747 C CA . ILE A 1 92 ? -2.263 1.869 18.359 1.00 85.38 92 ILE A CA 1
ATOM 748 C C . ILE A 1 92 ? -2.475 1.428 16.906 1.00 85.38 92 ILE A C 1
ATOM 750 O O . ILE A 1 92 ? -1.522 1.168 16.166 1.00 85.38 92 ILE A O 1
ATOM 754 N N . VAL A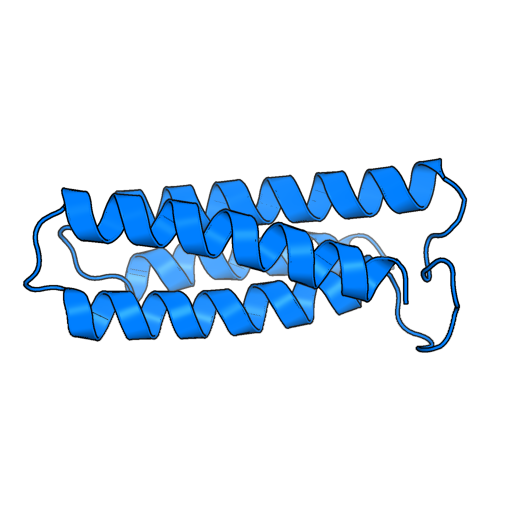 1 93 ? -3.735 1.395 16.463 1.00 85.62 93 VAL A N 1
ATOM 755 C CA . VAL A 1 93 ? -4.082 1.081 15.069 1.00 85.62 93 VAL A CA 1
ATOM 756 C C . VAL A 1 93 ? -3.522 2.135 14.111 1.00 85.62 93 VAL A C 1
ATOM 758 O O . VAL A 1 93 ? -3.035 1.803 13.032 1.00 85.62 93 VAL A O 1
ATOM 761 N N . MET A 1 94 ? -3.527 3.410 14.498 1.00 86.56 94 MET A N 1
ATOM 762 C CA . MET A 1 94 ? -2.960 4.475 13.674 1.00 86.56 94 MET A CA 1
ATOM 763 C C . MET A 1 94 ? -1.432 4.370 13.566 1.00 86.56 94 MET A C 1
ATOM 765 O O . MET A 1 94 ? -0.905 4.391 12.456 1.00 86.56 94 MET A O 1
ATOM 769 N N . ALA A 1 95 ? -0.728 4.181 14.685 1.00 88.44 95 ALA A N 1
ATOM 770 C CA . ALA A 1 95 ? 0.728 4.029 14.697 1.00 88.44 95 ALA A CA 1
ATOM 771 C C . ALA A 1 95 ? 1.190 2.817 13.869 1.00 88.44 95 ALA A C 1
ATOM 773 O O . ALA A 1 95 ? 2.110 2.928 13.059 1.00 88.44 95 ALA A O 1
ATOM 774 N N . SER A 1 96 ? 0.504 1.679 14.005 1.00 88.19 96 SER A N 1
ATOM 775 C CA . SER A 1 96 ? 0.784 0.478 13.204 1.00 88.19 96 SER A CA 1
ATOM 776 C C . SER A 1 96 ? 0.501 0.676 11.712 1.00 88.19 96 SER A C 1
ATOM 778 O O . SER A 1 96 ? 1.284 0.210 10.889 1.00 88.19 96 SER A O 1
ATOM 780 N N . SER A 1 97 ? -0.553 1.417 11.348 1.00 89.56 97 SER A N 1
ATOM 781 C CA . SER A 1 97 ? -0.848 1.754 9.945 1.00 89.56 97 SER A CA 1
ATOM 782 C C . SER A 1 97 ? 0.278 2.575 9.313 1.00 89.56 97 SER A C 1
ATOM 784 O O . SER A 1 97 ? 0.703 2.283 8.199 1.00 89.56 97 SER A O 1
ATOM 786 N N . ILE A 1 98 ? 0.797 3.573 10.035 1.00 90.12 98 ILE A N 1
ATOM 787 C CA . ILE A 1 98 ? 1.921 4.402 9.574 1.00 90.12 98 ILE A CA 1
ATOM 788 C C . ILE A 1 98 ? 3.198 3.559 9.467 1.00 90.12 98 ILE A C 1
ATOM 790 O O . ILE A 1 98 ? 3.907 3.642 8.468 1.00 90.12 98 ILE A O 1
ATOM 794 N N . GLY A 1 99 ? 3.474 2.705 10.456 1.00 91.81 99 GLY A N 1
ATOM 795 C CA . GLY A 1 99 ? 4.624 1.799 10.413 1.00 91.81 99 GLY A CA 1
ATOM 796 C C . GLY A 1 99 ? 4.580 0.870 9.198 1.00 91.81 99 GLY A C 1
ATOM 797 O O . GLY A 1 99 ? 5.533 0.815 8.422 1.00 91.81 99 GLY A O 1
ATOM 798 N N . LEU A 1 100 ? 3.446 0.201 8.975 1.00 91.31 100 LEU A N 1
ATOM 799 C CA . LEU A 1 100 ? 3.253 -0.672 7.815 1.00 91.31 100 LEU A CA 1
ATOM 800 C C . LEU A 1 100 ? 3.311 0.092 6.493 1.00 91.31 100 LEU A C 1
ATOM 802 O O . LEU A 1 100 ? 3.802 -0.450 5.510 1.00 91.31 100 LEU A O 1
ATOM 806 N N . TYR A 1 101 ? 2.863 1.345 6.459 1.00 91.69 101 TYR A N 1
ATOM 807 C CA . TYR A 1 101 ? 2.958 2.186 5.268 1.00 91.69 101 TYR A CA 1
ATOM 808 C C . TYR A 1 101 ? 4.414 2.379 4.824 1.00 91.69 101 TYR A C 1
ATOM 810 O O . TYR A 1 101 ? 4.739 2.167 3.655 1.00 91.69 101 TYR A O 1
ATOM 818 N N . PHE A 1 102 ? 5.312 2.701 5.759 1.00 92.38 102 PHE A N 1
ATOM 819 C CA . PHE A 1 102 ? 6.738 2.833 5.453 1.00 92.38 102 PHE A CA 1
ATOM 820 C C . PHE A 1 102 ? 7.389 1.496 5.098 1.00 92.38 102 PHE A C 1
ATOM 822 O O . PHE A 1 102 ? 8.190 1.438 4.169 1.00 92.38 102 PHE A O 1
ATOM 829 N N . VAL A 1 103 ? 7.028 0.407 5.780 1.00 93.94 103 VAL A N 1
ATOM 830 C CA . VAL A 1 103 ? 7.549 -0.927 5.440 1.00 93.94 103 VAL A CA 1
ATOM 831 C C . VAL A 1 103 ? 7.184 -1.297 4.002 1.00 93.94 103 VAL A C 1
ATOM 833 O O . VAL A 1 103 ? 8.061 -1.680 3.230 1.00 93.94 103 VAL A O 1
ATOM 836 N N . VAL A 1 104 ? 5.919 -1.118 3.613 1.00 93.12 104 VAL A N 1
ATOM 837 C CA . VAL A 1 104 ? 5.457 -1.359 2.237 1.00 93.12 104 VAL A CA 1
ATOM 838 C C . VAL A 1 104 ? 6.231 -0.503 1.243 1.00 93.12 104 VAL A C 1
ATOM 840 O O . VAL A 1 104 ? 6.678 -1.016 0.219 1.00 93.12 104 VAL A O 1
ATOM 843 N N . PHE A 1 105 ? 6.434 0.779 1.554 1.00 90.69 105 PHE A N 1
ATOM 844 C CA . PHE A 1 105 ? 7.200 1.689 0.709 1.00 90.69 105 PHE A CA 1
ATOM 845 C C . PHE A 1 105 ? 8.615 1.169 0.428 1.00 90.69 105 PHE A C 1
ATOM 847 O O . PHE A 1 105 ? 9.012 1.086 -0.738 1.00 90.69 105 PHE A O 1
ATOM 854 N N . PHE A 1 106 ? 9.363 0.795 1.469 1.00 91.94 106 PHE A N 1
ATOM 855 C CA . PHE A 1 106 ? 10.740 0.321 1.319 1.00 91.94 106 PHE A CA 1
ATOM 856 C C . PHE A 1 106 ? 10.805 -1.023 0.596 1.00 91.94 106 PHE A C 1
ATOM 858 O O . PHE A 1 106 ? 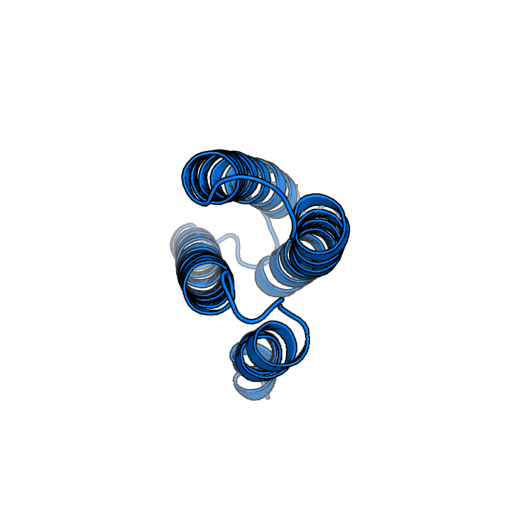11.586 -1.167 -0.344 1.00 91.94 106 PHE A O 1
ATOM 865 N N . VAL A 1 107 ? 9.951 -1.981 0.970 1.00 91.75 107 VAL A N 1
ATOM 866 C CA . VAL A 1 107 ? 9.920 -3.311 0.340 1.00 91.75 107 VAL A CA 1
ATOM 867 C C . VAL A 1 107 ? 9.539 -3.205 -1.138 1.00 91.75 107 VAL A C 1
ATOM 869 O O . VAL A 1 107 ? 10.199 -3.804 -1.985 1.00 91.75 107 VAL A O 1
ATOM 872 N N . SER A 1 108 ? 8.529 -2.394 -1.466 1.00 88.38 108 SER A N 1
ATOM 873 C CA . SER A 1 108 ? 8.132 -2.128 -2.852 1.00 88.38 108 SER A CA 1
ATOM 874 C C . SER A 1 108 ? 9.250 -1.449 -3.643 1.00 88.38 108 SER A C 1
ATOM 876 O O . SER A 1 108 ? 9.567 -1.884 -4.746 1.00 88.38 108 SER A O 1
ATOM 878 N N . SER A 1 109 ? 9.917 -0.443 -3.064 1.00 86.62 109 SER A N 1
ATOM 879 C CA . SER A 1 109 ? 11.033 0.243 -3.729 1.00 86.62 109 SER A CA 1
ATOM 880 C C . SER A 1 109 ? 12.178 -0.722 -4.037 1.00 86.62 109 SER A C 1
ATOM 882 O O . SER A 1 109 ? 12.668 -0.749 -5.161 1.00 86.62 109 SER A O 1
ATOM 884 N N . MET A 1 110 ? 12.564 -1.572 -3.079 1.00 87.12 110 MET A N 1
ATOM 885 C CA . MET A 1 110 ? 13.597 -2.589 -3.306 1.00 87.12 110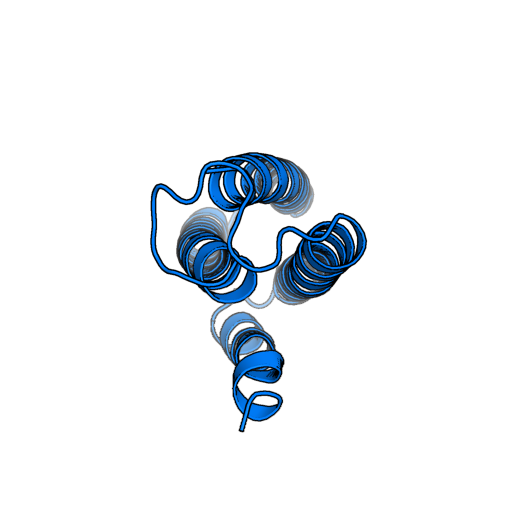 MET A CA 1
ATOM 886 C C . MET A 1 110 ? 13.189 -3.579 -4.401 1.00 87.12 110 MET A C 1
ATOM 888 O O . MET A 1 110 ? 13.996 -3.906 -5.266 1.00 87.12 110 MET A O 1
ATOM 892 N N . ALA A 1 111 ? 11.932 -4.021 -4.410 1.00 85.19 111 ALA A N 1
ATOM 893 C CA . ALA A 1 111 ? 11.435 -4.952 -5.417 1.00 85.19 111 ALA A CA 1
ATOM 894 C C . ALA A 1 111 ? 11.271 -4.336 -6.814 1.00 85.19 111 ALA A C 1
ATOM 896 O O . ALA A 1 111 ? 11.316 -5.065 -7.804 1.00 85.19 111 ALA A O 1
ATOM 897 N N . MET A 1 112 ? 11.063 -3.020 -6.913 1.00 81.81 112 MET A N 1
ATOM 898 C CA . MET A 1 112 ? 11.062 -2.297 -8.189 1.00 81.81 112 MET A CA 1
ATOM 899 C C . MET A 1 112 ? 12.476 -2.038 -8.711 1.00 81.81 112 MET A C 1
ATOM 901 O O . MET A 1 112 ? 12.655 -1.966 -9.921 1.00 81.81 112 MET A O 1
ATOM 905 N N . VAL A 1 113 ? 13.469 -1.901 -7.828 1.00 80.69 113 VAL A N 1
ATOM 906 C CA . VAL A 1 113 ? 14.885 -1.784 -8.216 1.00 80.69 113 VAL A CA 1
ATOM 907 C C . VAL A 1 113 ? 15.428 -3.113 -8.751 1.00 80.69 113 VAL A C 1
ATOM 909 O 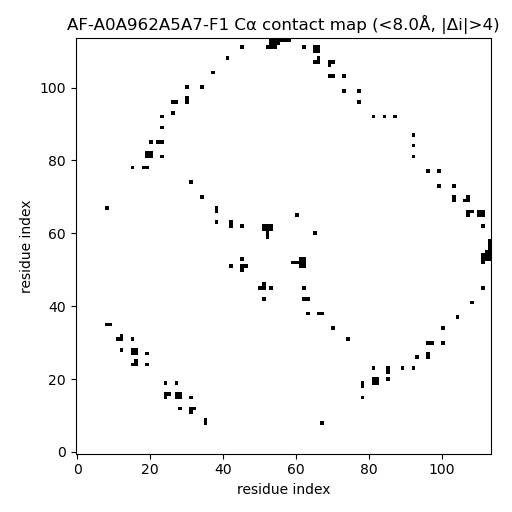O . VAL A 1 113 ? 16.207 -3.097 -9.707 1.00 80.69 113 VAL A O 1
ATOM 912 N N . LEU A 1 114 ? 15.017 -4.236 -8.145 1.00 73.44 114 LEU A N 1
ATOM 913 C CA . LEU A 1 114 ? 15.379 -5.596 -8.575 1.00 73.44 114 LEU A CA 1
ATOM 914 C C . LEU A 1 114 ? 14.990 -5.877 -10.045 1.00 73.44 114 LEU A C 1
ATOM 916 O O . LEU A 1 114 ? 15.451 -6.872 -10.635 1.00 73.44 114 LEU A O 1
#

Solvent-accessible surface area (backbone atoms only — not comparable to full-atom values): 6318 Å² total; per-residue (Å²): 142,70,70,71,72,68,55,57,68,59,60,50,53,64,50,47,48,70,70,36,52,83,96,47,23,68,60,54,46,52,49,51,52,50,50,55,53,49,54,50,53,54,39,51,50,32,46,74,73,71,31,55,41,19,73,62,54,76,45,102,50,44,28,58,60,52,35,50,55,50,52,51,54,49,51,53,52,50,52,53,49,46,63,74,46,64,86,56,60,70,66,60,58,50,54,51,50,55,52,50,52,54,50,51,50,54,54,34,52,52,59,32,44,51